Protein AF-A0A094K483-F1 (afdb_monomer_lite)

Foldseek 3Di:
DLLVVLVCQCPDPVCVVVCVPPDSVNSSLVSQLVVCVVVVHDSVVSPPDVVNVVVVVVVVVVVCVVPDDDPPHPPDDPPPDDDDPPPPPPPVPVVPPPPDPDD

Radius of gyration: 24.14 Å; chains: 1; bounding box: 48×32×63 Å

Secondary structure (DSSP, 8-state):
-HHHHHHHHHH-TTTHHHHTTS-HHHHHHHHHHHHHHHTT--HHHHHS-HHHHHHHHHHHHHHHHHH---TTSTT--SS------TTS-----TTS-------

Sequence (103 aa):
DCSLAAEQLKNSPRHKAYLEGVSLRQLQKLYSLLKGHLGGESLAESLENDKELAKRKSIMDELFEKNRKKKDDPDFIYDIEVEFPQDEQLESCGWDAESGEEI

InterPro domains:
  IPR029412 Centrosomal protein of 19kDa [PF14933] (49-96)
  IPR029412 Centrosomal protein of 19kDa [PTHR31539] (49-101)

Structure (mmCIF, N/CA/C/O backbone):
data_AF-A0A094K483-F1
#
_entry.id   AF-A0A094K483-F1
#
loop_
_atom_site.group_PDB
_atom_site.id
_atom_site.type_symbol
_atom_site.label_atom_id
_atom_site.label_alt_id
_atom_site.label_comp_id
_atom_site.label_asym_id
_atom_site.label_entity_id
_atom_site.label_seq_id
_atom_site.pdbx_PDB_ins_code
_atom_site.Cartn_x
_atom_site.Cartn_y
_atom_site.Cartn_z
_atom_site.occupancy
_atom_site.B_iso_or_equiv
_atom_site.auth_seq_id
_atom_site.auth_comp_id
_atom_site.auth_asym_id
_atom_site.auth_atom_id
_atom_site.pdbx_PDB_model_num
ATOM 1 N N . ASP A 1 1 ? 12.780 5.134 -8.750 1.00 79.88 1 ASP A N 1
ATOM 2 C CA . ASP A 1 1 ? 11.349 5.103 -9.120 1.00 79.88 1 ASP A CA 1
ATOM 3 C C . ASP A 1 1 ? 10.992 3.862 -9.913 1.00 79.88 1 ASP A C 1
ATOM 5 O O . ASP A 1 1 ? 11.651 3.558 -10.902 1.00 79.88 1 ASP A O 1
ATOM 9 N N . CYS A 1 2 ? 9.964 3.131 -9.472 1.00 81.12 2 CYS A N 1
ATOM 10 C CA . CYS A 1 2 ? 9.519 1.892 -10.124 1.00 81.12 2 CYS A CA 1
ATOM 11 C C . CYS A 1 2 ? 8.908 2.149 -11.514 1.00 81.12 2 CYS A C 1
ATOM 13 O O . CYS A 1 2 ? 8.956 1.286 -12.385 1.00 81.12 2 CYS A O 1
ATOM 15 N N . SER A 1 3 ? 8.367 3.350 -11.739 1.00 84.00 3 SER A N 1
ATOM 16 C CA . SER A 1 3 ? 7.829 3.796 -13.028 1.00 84.00 3 SER A CA 1
ATOM 17 C C . SER A 1 3 ? 8.908 3.911 -14.101 1.00 84.00 3 SER A C 1
ATOM 19 O O . SER A 1 3 ? 8.785 3.291 -15.153 1.00 84.00 3 SER A O 1
ATOM 21 N N . LEU A 1 4 ? 9.987 4.635 -13.800 1.00 88.25 4 LEU A N 1
ATOM 22 C CA . LEU A 1 4 ? 11.104 4.854 -14.716 1.00 88.25 4 LEU A CA 1
ATOM 23 C C . LEU A 1 4 ? 11.810 3.539 -15.073 1.00 88.25 4 LEU A C 1
ATOM 25 O O . LEU A 1 4 ? 12.097 3.282 -16.240 1.00 88.25 4 LEU A O 1
ATOM 29 N N . ALA A 1 5 ? 12.034 2.675 -14.079 1.00 86.50 5 ALA A N 1
ATOM 30 C CA . ALA A 1 5 ? 12.648 1.367 -14.298 1.00 86.50 5 ALA A CA 1
ATOM 31 C C . ALA A 1 5 ? 11.782 0.464 -15.198 1.00 86.50 5 ALA A C 1
ATOM 33 O O . ALA A 1 5 ? 12.297 -0.197 -16.102 1.00 86.50 5 ALA A O 1
ATOM 34 N N . ALA A 1 6 ? 10.459 0.474 -15.003 1.00 87.94 6 ALA A N 1
ATOM 35 C CA . ALA A 1 6 ? 9.526 -0.284 -15.834 1.00 87.94 6 ALA A CA 1
ATOM 36 C C . ALA A 1 6 ? 9.489 0.217 -17.290 1.00 87.94 6 ALA A C 1
ATOM 38 O O . ALA A 1 6 ? 9.433 -0.591 -18.219 1.00 87.94 6 ALA A O 1
ATOM 39 N N . GLU A 1 7 ? 9.554 1.533 -17.504 1.00 87.88 7 GLU A N 1
ATOM 40 C CA . GLU A 1 7 ? 9.608 2.128 -18.845 1.00 87.88 7 GLU A CA 1
ATOM 41 C C . GLU A 1 7 ? 10.913 1.796 -19.568 1.00 87.88 7 GLU A C 1
ATOM 43 O O . GLU A 1 7 ? 10.893 1.398 -20.733 1.00 87.88 7 GLU A O 1
ATOM 48 N N . GLN A 1 8 ? 12.048 1.896 -18.874 1.00 88.56 8 GLN A N 1
ATOM 49 C CA . GLN A 1 8 ? 13.355 1.527 -19.420 1.00 88.56 8 GLN A CA 1
ATOM 50 C C . GLN A 1 8 ? 13.399 0.051 -19.832 1.00 88.56 8 GLN A C 1
ATOM 52 O O . GLN A 1 8 ? 13.875 -0.276 -20.921 1.00 88.56 8 GLN A O 1
ATOM 57 N N . LEU A 1 9 ? 12.849 -0.840 -19.001 1.00 86.56 9 LEU A N 1
ATOM 58 C CA . LEU A 1 9 ? 12.783 -2.269 -19.296 1.00 86.56 9 LEU A CA 1
ATOM 59 C C . LEU A 1 9 ? 11.901 -2.557 -20.520 1.00 86.56 9 LEU A C 1
ATOM 61 O O . LEU A 1 9 ? 12.298 -3.328 -21.394 1.00 86.56 9 LEU A O 1
ATOM 65 N N . LYS A 1 10 ? 10.743 -1.891 -20.625 1.00 87.44 10 LYS A N 1
ATOM 66 C CA . LYS A 1 10 ? 9.816 -2.047 -21.755 1.00 87.44 10 LYS A CA 1
ATOM 67 C C . LYS A 1 10 ? 10.375 -1.498 -23.073 1.00 87.44 10 LYS A C 1
ATOM 69 O O . LYS A 1 10 ? 10.128 -2.072 -24.132 1.00 87.44 10 LYS A O 1
ATOM 74 N N . ASN A 1 11 ? 11.140 -0.410 -23.013 1.00 88.19 11 ASN A N 1
ATOM 75 C CA . ASN A 1 11 ? 11.717 0.246 -24.188 1.00 88.19 11 ASN A CA 1
ATOM 76 C C . ASN A 1 11 ? 13.062 -0.357 -24.633 1.00 88.19 11 ASN A C 1
ATOM 78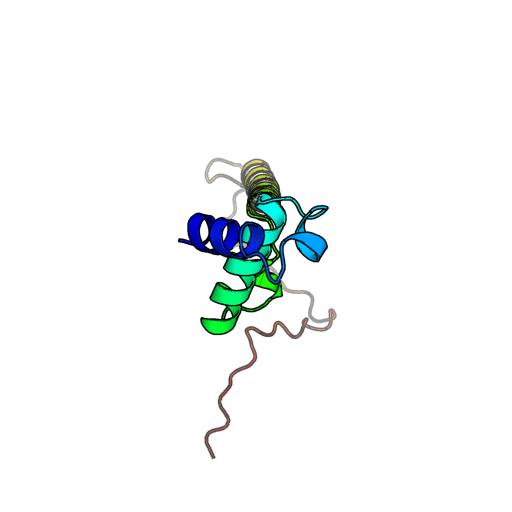 O O . ASN A 1 11 ? 13.554 -0.022 -25.712 1.00 88.19 11 ASN A O 1
ATOM 82 N N . SER A 1 12 ? 13.649 -1.264 -23.846 1.00 88.56 12 SER A N 1
ATOM 83 C CA . SER A 1 12 ? 14.914 -1.920 -24.181 1.00 88.56 12 SER A CA 1
ATOM 84 C C . SER A 1 12 ? 14.773 -2.844 -25.401 1.00 88.56 12 SER A C 1
ATOM 86 O O . SER A 1 12 ? 13.954 -3.768 -25.376 1.00 88.56 12 SER A O 1
ATOM 88 N N . PRO A 1 13 ? 15.604 -2.693 -26.452 1.00 87.75 13 PRO A N 1
ATOM 89 C CA . PRO A 1 13 ? 15.495 -3.483 -27.682 1.00 87.75 13 PRO A CA 1
ATOM 90 C C . PRO A 1 13 ? 15.714 -4.988 -27.463 1.00 87.75 13 PRO A C 1
ATOM 92 O O . PRO A 1 13 ? 15.233 -5.791 -28.256 1.00 87.75 13 PRO A O 1
ATOM 95 N N . ARG A 1 14 ? 16.382 -5.385 -26.369 1.00 86.81 14 ARG A N 1
ATOM 96 C CA . ARG A 1 14 ? 16.587 -6.797 -25.999 1.00 86.81 14 ARG A CA 1
ATOM 97 C C . ARG A 1 14 ? 15.311 -7.501 -25.540 1.00 86.81 14 ARG A C 1
ATOM 99 O O . ARG A 1 14 ? 15.182 -8.705 -25.737 1.00 86.81 14 ARG A O 1
ATOM 106 N N . HIS A 1 15 ? 14.399 -6.771 -24.901 1.00 84.81 15 HIS A N 1
ATOM 107 C CA . HIS A 1 15 ? 13.234 -7.350 -24.223 1.00 84.81 15 HIS A CA 1
ATOM 108 C C . HIS A 1 15 ? 11.904 -6.832 -24.782 1.00 84.81 15 HIS A C 1
ATOM 110 O O . HIS A 1 15 ? 10.857 -7.399 -24.486 1.00 84.81 15 HIS A O 1
ATOM 116 N N . LYS A 1 16 ? 11.941 -5.812 -25.650 1.00 85.56 16 LYS A N 1
ATOM 117 C CA . LYS A 1 16 ? 10.770 -5.178 -26.267 1.00 85.56 16 LYS A CA 1
ATOM 118 C C . LYS A 1 16 ? 9.835 -6.170 -26.964 1.00 85.56 16 LYS A C 1
ATOM 120 O O . LYS A 1 16 ? 8.633 -6.093 -26.747 1.00 85.56 16 LYS A O 1
ATOM 125 N N . ALA A 1 17 ? 10.376 -7.118 -27.733 1.00 87.62 17 ALA A N 1
ATOM 126 C CA . ALA A 1 17 ? 9.576 -8.139 -28.422 1.00 87.62 17 ALA A CA 1
ATOM 127 C C . ALA A 1 17 ? 8.818 -9.065 -27.450 1.00 87.62 17 ALA A C 1
ATOM 129 O O . ALA A 1 17 ? 7.720 -9.515 -27.746 1.00 87.62 17 ALA A O 1
ATOM 130 N N . TYR A 1 18 ? 9.379 -9.317 -26.264 1.00 86.88 18 TYR A N 1
ATOM 131 C CA . TYR A 1 18 ? 8.769 -10.174 -25.242 1.00 86.88 18 TYR A CA 1
ATOM 132 C C . TYR A 1 18 ? 7.820 -9.404 -24.310 1.00 86.88 18 TYR A C 1
ATOM 134 O O . TYR A 1 18 ? 6.944 -9.995 -23.685 1.00 86.88 18 TYR A O 1
ATOM 142 N N . LEU A 1 19 ? 7.985 -8.081 -24.210 1.00 87.88 19 LEU A N 1
ATOM 143 C CA . LEU A 1 19 ? 7.215 -7.200 -23.325 1.00 87.88 19 LEU A CA 1
ATOM 144 C C . LEU A 1 19 ? 6.101 -6.425 -24.045 1.00 87.88 19 LEU A C 1
ATOM 146 O O . LEU A 1 19 ? 5.426 -5.602 -23.423 1.00 87.88 19 LEU A O 1
ATOM 150 N N . GLU A 1 20 ? 5.881 -6.684 -25.334 1.00 87.00 20 GLU A N 1
ATOM 151 C CA . GLU A 1 20 ? 4.859 -6.015 -26.147 1.00 87.00 20 GLU A CA 1
ATOM 152 C C . GLU A 1 20 ? 3.442 -6.223 -25.582 1.00 87.00 20 GLU A C 1
ATOM 154 O O . GLU A 1 20 ? 2.690 -5.260 -25.428 1.00 87.00 20 GLU A O 1
ATOM 159 N N . GLY A 1 21 ? 3.121 -7.451 -25.158 1.00 87.06 21 GLY A N 1
ATOM 160 C CA . GLY A 1 21 ? 1.836 -7.799 -24.536 1.00 87.06 21 GLY A CA 1
ATOM 161 C C . GLY A 1 21 ? 1.717 -7.449 -23.047 1.00 87.06 21 GLY A C 1
ATOM 162 O O . GLY A 1 21 ? 0.645 -7.606 -22.465 1.00 87.06 21 GLY A O 1
ATOM 163 N N . VAL A 1 22 ? 2.791 -6.977 -22.408 1.00 88.19 22 VAL A N 1
ATOM 164 C CA . VAL A 1 22 ? 2.803 -6.688 -20.967 1.00 88.19 22 VAL A CA 1
ATOM 165 C C . VAL A 1 22 ? 2.470 -5.218 -20.729 1.00 88.19 22 VAL A C 1
ATOM 167 O O . VAL A 1 22 ? 3.124 -4.309 -21.253 1.00 88.19 22 VAL A O 1
ATOM 170 N N . SER A 1 23 ? 1.454 -4.940 -19.909 1.00 90.25 23 SER A N 1
ATOM 171 C CA . SER A 1 23 ? 1.116 -3.559 -19.555 1.00 90.25 23 SER A CA 1
ATOM 172 C C . SER A 1 23 ? 2.197 -2.938 -18.665 1.00 90.25 23 SER A C 1
ATOM 174 O O . SER A 1 23 ? 2.814 -3.609 -17.837 1.00 90.25 23 SER A O 1
ATOM 176 N N . LEU A 1 24 ? 2.400 -1.622 -18.783 1.00 88.69 24 LEU A N 1
ATOM 177 C CA . LEU A 1 24 ? 3.375 -0.913 -17.947 1.00 88.69 24 LEU A CA 1
ATOM 178 C C . LEU A 1 24 ? 3.052 -1.062 -16.449 1.00 88.69 24 LEU A C 1
ATOM 180 O O . LEU A 1 24 ? 3.958 -1.220 -15.639 1.00 88.69 24 LEU A O 1
ATOM 184 N N . ARG A 1 25 ? 1.761 -1.102 -16.089 1.00 87.62 25 ARG A N 1
ATOM 185 C CA . ARG A 1 25 ? 1.308 -1.323 -14.706 1.00 87.62 25 ARG A CA 1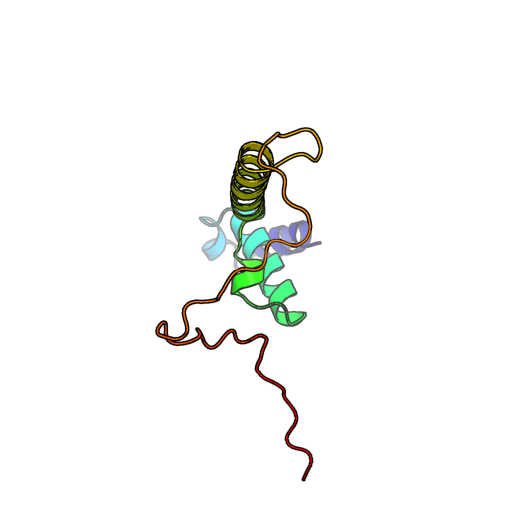
ATOM 186 C C . ARG A 1 25 ? 1.781 -2.660 -14.135 1.00 87.62 25 ARG A C 1
ATOM 188 O O . ARG A 1 25 ? 2.163 -2.712 -12.972 1.00 87.62 25 ARG A O 1
ATOM 195 N N . GLN A 1 26 ? 1.765 -3.732 -14.928 1.00 89.06 26 GLN A N 1
ATOM 196 C CA . GLN A 1 26 ? 2.241 -5.046 -14.480 1.00 89.06 26 GLN A CA 1
ATOM 197 C C . GLN A 1 26 ? 3.754 -5.042 -14.238 1.00 89.06 26 GLN A C 1
ATOM 199 O O . GLN A 1 26 ? 4.204 -5.555 -13.218 1.00 89.06 26 GLN A O 1
ATOM 204 N N . LEU A 1 27 ? 4.524 -4.405 -15.126 1.00 90.12 27 LEU A N 1
ATOM 205 C CA . LEU A 1 27 ? 5.973 -4.226 -14.967 1.00 90.12 27 LEU A CA 1
ATOM 206 C C . LEU A 1 27 ? 6.320 -3.391 -13.727 1.00 90.12 27 LEU A C 1
ATOM 208 O O . LEU A 1 27 ? 7.210 -3.758 -12.966 1.00 90.12 27 LEU A O 1
ATOM 212 N N . GLN A 1 28 ? 5.584 -2.305 -13.491 1.00 89.69 28 GLN A N 1
ATOM 213 C CA . GLN A 1 28 ? 5.724 -1.483 -12.288 1.00 89.69 28 GLN A CA 1
ATOM 214 C C . GLN A 1 28 ? 5.422 -2.284 -11.018 1.00 89.69 28 GLN A C 1
ATOM 216 O O . GLN A 1 28 ? 6.203 -2.230 -10.072 1.00 89.69 28 GLN A O 1
ATOM 221 N N . LYS A 1 29 ? 4.325 -3.059 -11.009 1.00 88.00 29 LYS A N 1
ATOM 222 C CA . LYS A 1 29 ? 3.950 -3.907 -9.868 1.00 88.00 29 LYS A CA 1
ATOM 223 C C . LYS A 1 29 ? 5.023 -4.956 -9.573 1.00 88.00 29 LYS A C 1
ATOM 225 O O . LYS A 1 29 ? 5.401 -5.120 -8.419 1.00 88.00 29 LYS A O 1
ATOM 230 N N . LEU A 1 30 ? 5.548 -5.614 -10.608 1.00 88.75 30 LEU A N 1
ATOM 231 C CA . LEU A 1 30 ? 6.633 -6.587 -10.476 1.00 88.75 30 LEU A CA 1
ATOM 232 C C . LEU A 1 30 ? 7.889 -5.941 -9.883 1.00 88.75 30 LEU A C 1
ATOM 234 O O . LEU A 1 30 ? 8.482 -6.495 -8.964 1.00 88.75 30 LEU A O 1
ATOM 238 N N . TYR A 1 31 ? 8.272 -4.758 -10.366 1.00 88.12 31 TYR A N 1
ATOM 239 C CA . TYR A 1 31 ? 9.446 -4.053 -9.856 1.00 88.12 31 TYR A CA 1
ATOM 240 C C . TYR A 1 31 ? 9.289 -3.642 -8.385 1.00 88.12 31 TYR A C 1
ATOM 242 O O . TYR A 1 31 ? 10.220 -3.814 -7.601 1.00 88.12 31 TYR A O 1
ATOM 250 N N . SER A 1 32 ? 8.120 -3.127 -7.993 1.00 86.12 32 SER A N 1
ATOM 251 C CA . SER A 1 32 ? 7.833 -2.799 -6.590 1.00 86.12 32 SER A CA 1
ATOM 252 C C . SER A 1 32 ? 7.933 -4.028 -5.687 1.00 86.12 32 SER A C 1
ATOM 254 O O . SER A 1 32 ? 8.576 -3.963 -4.647 1.00 86.12 32 SER A O 1
ATOM 256 N N . LEU A 1 33 ? 7.381 -5.156 -6.131 1.00 87.44 33 LEU A N 1
ATOM 257 C CA . LEU A 1 33 ? 7.396 -6.416 -5.392 1.00 87.44 33 LEU A CA 1
ATOM 258 C C . LEU A 1 33 ? 8.813 -6.996 -5.261 1.00 87.44 33 LEU A C 1
ATOM 260 O O . LEU A 1 33 ? 9.211 -7.431 -4.184 1.00 87.44 33 LEU A O 1
ATOM 264 N N . LEU A 1 34 ? 9.619 -6.934 -6.327 1.00 88.06 34 LEU A N 1
ATOM 265 C CA . LEU A 1 34 ? 11.027 -7.342 -6.284 1.00 88.06 34 LEU A CA 1
ATOM 266 C C . LEU A 1 34 ? 11.839 -6.460 -5.324 1.00 88.06 34 LEU A C 1
ATOM 268 O O . LEU A 1 34 ? 12.689 -6.957 -4.589 1.00 88.06 34 LEU A O 1
ATOM 272 N N . LYS A 1 35 ? 11.574 -5.150 -5.325 1.00 87.31 35 LYS A N 1
ATOM 273 C CA . LYS A 1 35 ? 12.224 -4.202 -4.418 1.00 87.31 35 LYS A CA 1
ATOM 274 C C . LYS A 1 35 ? 11.859 -4.477 -2.955 1.00 87.31 35 LYS A C 1
ATOM 276 O O . LYS A 1 35 ? 12.759 -4.442 -2.124 1.00 87.31 35 LYS A O 1
ATOM 281 N N . GLY A 1 36 ? 10.589 -4.765 -2.662 1.00 85.00 36 GLY A N 1
ATOM 282 C CA . GLY A 1 36 ? 10.131 -5.145 -1.320 1.00 85.00 36 GLY A CA 1
ATOM 283 C C . GLY A 1 36 ? 10.814 -6.419 -0.826 1.00 85.00 36 GLY A C 1
ATOM 284 O O . GLY A 1 36 ? 11.415 -6.425 0.244 1.00 85.00 36 GLY A O 1
ATOM 285 N N . HIS A 1 37 ? 10.868 -7.452 -1.671 1.00 84.62 37 HIS A N 1
ATOM 286 C CA . HIS A 1 37 ? 11.552 -8.705 -1.341 1.00 84.62 37 HIS A CA 1
ATOM 287 C C . HIS A 1 37 ? 13.055 -8.516 -1.073 1.00 84.62 37 HIS A C 1
ATOM 289 O O . HIS A 1 37 ? 13.613 -9.111 -0.156 1.00 84.62 37 HIS A O 1
ATOM 295 N N . LEU A 1 38 ? 13.738 -7.675 -1.857 1.00 87.06 38 LEU A N 1
ATOM 296 C CA . LEU A 1 38 ? 15.138 -7.313 -1.591 1.00 87.06 38 LEU A CA 1
ATOM 297 C C . LEU A 1 38 ? 15.308 -6.512 -0.287 1.00 87.06 38 LEU A C 1
ATOM 299 O O . LEU A 1 38 ? 16.397 -6.510 0.279 1.00 87.06 38 LEU A O 1
ATOM 303 N N . GLY A 1 39 ? 14.253 -5.841 0.176 1.00 85.62 39 GLY A N 1
ATOM 304 C CA . GLY A 1 39 ? 14.187 -5.136 1.457 1.00 85.62 39 GLY A CA 1
ATOM 305 C C . GLY A 1 39 ? 13.776 -6.011 2.645 1.00 85.62 39 GLY A C 1
ATOM 306 O O . GLY A 1 39 ? 13.721 -5.497 3.757 1.00 85.62 39 GLY A O 1
ATOM 307 N N . GLY A 1 40 ? 13.511 -7.304 2.431 1.00 84.62 40 GLY A N 1
ATOM 308 C CA . GLY A 1 40 ? 13.101 -8.240 3.480 1.00 84.62 40 GLY A CA 1
ATOM 309 C C . GLY A 1 40 ? 11.593 -8.305 3.738 1.00 84.62 40 GLY A C 1
ATOM 310 O O . GLY A 1 40 ? 11.183 -9.012 4.652 1.00 84.62 40 GLY A O 1
ATOM 311 N N . GLU A 1 41 ? 10.768 -7.616 2.945 1.00 79.69 41 GLU A N 1
ATOM 312 C CA . GLU A 1 41 ? 9.311 -7.773 3.003 1.00 79.69 41 GLU A CA 1
ATOM 313 C C . GLU A 1 41 ? 8.915 -9.144 2.448 1.00 79.69 41 GLU A C 1
ATOM 315 O O . GLU A 1 41 ? 9.452 -9.606 1.431 1.00 79.69 41 GLU A O 1
ATOM 320 N N . SER A 1 42 ? 7.948 -9.799 3.089 1.00 78.06 42 SER A N 1
ATOM 321 C CA . SER A 1 42 ? 7.441 -11.063 2.574 1.00 78.06 42 SER A CA 1
ATOM 322 C C . SER A 1 42 ? 6.639 -10.835 1.288 1.00 78.06 42 SER A C 1
ATOM 324 O O . SER A 1 42 ? 5.984 -9.811 1.072 1.00 78.06 42 SER A O 1
ATOM 326 N N . LEU A 1 43 ? 6.649 -11.835 0.405 1.00 71.81 43 LEU A N 1
ATOM 327 C CA . LEU A 1 43 ? 5.876 -11.790 -0.836 1.00 71.81 43 LEU A CA 1
ATOM 328 C C . LEU A 1 43 ? 4.366 -11.620 -0.574 1.00 71.81 43 LEU A C 1
ATOM 330 O O . LEU A 1 43 ? 3.672 -11.006 -1.383 1.00 71.81 43 LEU A O 1
ATOM 334 N N . ALA A 1 44 ? 3.873 -12.157 0.546 1.00 70.56 44 ALA A N 1
ATOM 335 C CA . ALA A 1 44 ? 2.480 -12.048 0.964 1.00 70.56 44 ALA A CA 1
ATOM 336 C C . ALA A 1 44 ? 2.098 -10.596 1.284 1.00 70.56 44 ALA A C 1
ATOM 338 O O . ALA A 1 44 ? 1.083 -10.117 0.782 1.00 70.56 44 ALA A O 1
ATOM 339 N N . GLU A 1 45 ? 2.950 -9.882 2.023 1.00 66.19 45 GLU A N 1
ATOM 340 C CA . GLU A 1 45 ? 2.743 -8.469 2.366 1.00 66.19 45 GLU A CA 1
ATOM 341 C C . GLU A 1 45 ? 2.773 -7.574 1.121 1.00 66.19 45 GLU A C 1
ATOM 343 O O . GLU A 1 45 ? 1.936 -6.691 0.968 1.00 66.19 45 GLU A O 1
ATOM 348 N N . SER A 1 46 ? 3.680 -7.838 0.176 1.00 65.44 46 SER A N 1
ATOM 349 C CA . SER A 1 46 ? 3.830 -7.010 -1.033 1.00 65.44 46 SER A CA 1
ATOM 350 C C . SER A 1 46 ? 2.784 -7.307 -2.131 1.00 65.44 46 SER A C 1
ATOM 352 O O . SER A 1 46 ? 2.563 -6.503 -3.044 1.00 65.44 46 SER A O 1
ATOM 354 N N . LEU A 1 47 ? 2.131 -8.477 -2.088 1.00 67.25 47 LEU A N 1
ATOM 355 C CA . LEU A 1 47 ? 1.053 -8.856 -3.016 1.00 67.25 47 LEU A CA 1
ATOM 356 C C . LEU A 1 47 ? -0.329 -8.386 -2.571 1.00 67.25 47 LEU A C 1
ATOM 358 O O . LEU A 1 47 ? -1.234 -8.315 -3.419 1.00 67.25 47 LEU A O 1
ATOM 362 N N . GLU A 1 48 ? -0.500 -8.079 -1.287 1.00 64.19 48 GLU A N 1
ATOM 363 C CA . GLU A 1 48 ? -1.756 -7.569 -0.770 1.00 64.19 48 GLU A CA 1
ATOM 364 C C . GLU A 1 48 ? -2.030 -6.206 -1.417 1.00 64.19 48 GLU A C 1
ATOM 366 O O . GLU A 1 48 ? -1.323 -5.224 -1.223 1.00 64.19 48 GLU A O 1
ATOM 371 N N . ASN A 1 49 ? -3.029 -6.146 -2.304 1.00 65.94 49 ASN A N 1
ATOM 372 C CA . ASN A 1 49 ? -3.406 -4.874 -2.910 1.00 65.94 49 ASN A CA 1
ATOM 373 C C . ASN A 1 49 ? -3.926 -3.971 -1.782 1.00 65.94 49 ASN A C 1
ATOM 375 O O . ASN A 1 49 ? -4.909 -4.344 -1.148 1.00 65.94 49 ASN A O 1
ATOM 379 N N . ASP A 1 50 ? -3.389 -2.759 -1.628 1.00 66.25 50 ASP A N 1
ATOM 380 C CA . ASP A 1 50 ? -3.848 -1.752 -0.648 1.00 66.25 50 ASP A CA 1
ATOM 381 C C . ASP A 1 50 ? -5.378 -1.600 -0.578 1.00 66.25 50 ASP A C 1
ATOM 383 O O . ASP A 1 50 ? -5.958 -1.316 0.465 1.00 66.25 50 ASP A O 1
ATOM 387 N N . LYS A 1 51 ? -6.062 -1.813 -1.709 1.00 71.88 51 LYS A N 1
ATOM 388 C CA . LYS A 1 51 ? -7.527 -1.781 -1.811 1.00 71.88 51 LYS A CA 1
ATOM 389 C C . LYS A 1 51 ? -8.216 -2.882 -1.012 1.00 71.88 51 LYS A C 1
ATOM 391 O O . LYS A 1 51 ? -9.303 -2.658 -0.497 1.00 71.88 51 LYS A O 1
ATOM 396 N N . GLU A 1 52 ? -7.635 -4.072 -0.977 1.00 75.06 52 GLU A N 1
ATOM 397 C CA . GLU A 1 52 ? -8.169 -5.206 -0.229 1.00 75.06 52 GLU A CA 1
ATOM 398 C C . GLU A 1 52 ? -7.925 -5.022 1.267 1.00 75.06 52 GLU A C 1
ATOM 400 O O . GLU A 1 52 ? -8.854 -5.179 2.056 1.00 75.06 52 GLU A O 1
ATOM 405 N N . LEU A 1 53 ? -6.731 -4.555 1.642 1.00 73.25 53 LEU A N 1
ATOM 406 C CA . LEU A 1 53 ? -6.425 -4.183 3.021 1.00 73.25 53 LEU A CA 1
ATOM 407 C C . LEU A 1 53 ? -7.368 -3.076 3.525 1.00 73.25 53 LEU A C 1
ATOM 409 O O . LEU A 1 53 ? -7.943 -3.186 4.607 1.00 73.25 53 LEU A O 1
ATOM 413 N N . ALA A 1 54 ? -7.619 -2.050 2.704 1.00 78.88 54 ALA A N 1
ATOM 414 C CA . ALA A 1 54 ? -8.555 -0.975 3.027 1.00 78.88 54 ALA A CA 1
ATOM 415 C C . ALA A 1 54 ? -10.003 -1.469 3.187 1.00 78.88 54 ALA A C 1
ATOM 417 O O . ALA A 1 54 ? -10.705 -1.021 4.091 1.00 78.88 54 ALA A O 1
ATOM 418 N N . LYS A 1 55 ? -10.456 -2.410 2.347 1.00 84.62 55 LYS A N 1
ATOM 419 C CA . LYS A 1 55 ? -11.790 -3.019 2.482 1.00 84.62 55 LYS A CA 1
ATOM 420 C C . LYS A 1 55 ? -11.914 -3.829 3.765 1.00 84.62 55 LYS A C 1
ATOM 422 O O . LYS A 1 55 ? -12.897 -3.665 4.480 1.00 84.62 55 LYS A O 1
ATOM 427 N N . ARG A 1 56 ? -10.927 -4.680 4.063 1.00 83.06 56 ARG A N 1
ATOM 428 C CA . ARG A 1 56 ? -10.915 -5.484 5.293 1.00 83.06 56 ARG A CA 1
ATOM 429 C C . ARG A 1 56 ? -10.941 -4.593 6.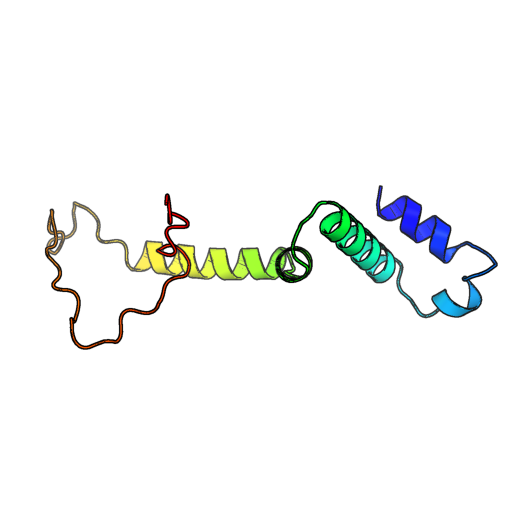529 1.00 83.06 56 ARG A C 1
ATOM 431 O O . ARG A 1 56 ? -11.758 -4.821 7.416 1.00 83.06 56 ARG A O 1
ATOM 438 N N . LYS A 1 57 ? -10.134 -3.528 6.532 1.00 88.75 57 LYS A N 1
ATOM 439 C CA . LYS A 1 57 ? -10.156 -2.512 7.588 1.00 88.75 57 LYS A CA 1
ATOM 440 C C . LYS A 1 57 ? -11.532 -1.854 7.720 1.00 88.75 57 LYS A C 1
ATOM 442 O O . LYS A 1 57 ? -12.063 -1.799 8.818 1.00 88.75 57 LYS A O 1
ATOM 447 N N . SER A 1 58 ? -12.140 -1.428 6.610 1.00 88.75 58 SER A N 1
ATOM 448 C CA . SER A 1 58 ? -13.478 -0.815 6.620 1.00 88.75 58 SER A CA 1
ATOM 449 C C . SER A 1 58 ? -14.537 -1.737 7.227 1.00 88.75 58 SER A C 1
ATOM 451 O O . SER A 1 58 ? -15.361 -1.285 8.013 1.00 88.75 58 SER A O 1
ATOM 453 N N . ILE A 1 59 ? -14.512 -3.030 6.888 1.00 89.12 59 ILE A N 1
ATOM 454 C CA . ILE A 1 59 ? -15.455 -4.020 7.430 1.00 89.12 59 ILE A CA 1
ATOM 455 C C . ILE A 1 59 ? -15.268 -4.171 8.944 1.00 89.12 59 ILE A C 1
ATOM 457 O O . ILE A 1 59 ? -16.248 -4.192 9.687 1.00 89.12 59 ILE A O 1
ATOM 461 N N . MET A 1 60 ? -14.018 -4.251 9.402 1.00 89.00 60 MET A N 1
ATOM 462 C CA . MET A 1 60 ? -13.690 -4.352 10.823 1.00 89.00 60 MET A CA 1
ATOM 463 C C . MET A 1 60 ? -14.136 -3.101 11.597 1.00 89.00 60 MET A C 1
ATOM 465 O O . MET A 1 60 ? -14.787 -3.233 12.631 1.00 89.00 60 MET A O 1
ATOM 469 N N . ASP A 1 61 ? -13.857 -1.904 11.073 1.00 89.12 61 ASP A N 1
ATOM 470 C CA . ASP A 1 61 ? -14.230 -0.629 11.699 1.00 89.12 61 ASP A CA 1
ATOM 471 C C . ASP A 1 61 ? -15.763 -0.477 11.789 1.00 89.12 61 ASP A C 1
ATOM 473 O O . ASP A 1 61 ? -16.302 -0.082 12.825 1.00 89.12 61 ASP A O 1
ATOM 477 N N . GLU A 1 62 ? -16.495 -0.852 10.733 1.00 91.06 62 GLU A N 1
ATOM 478 C CA . GLU A 1 62 ? -17.962 -0.848 10.740 1.00 91.06 62 GLU A CA 1
ATOM 479 C C . GLU A 1 62 ? -18.557 -1.825 11.759 1.00 91.06 62 GLU A C 1
ATOM 481 O O . GLU A 1 62 ? -19.546 -1.501 12.422 1.00 91.06 62 GLU A O 1
ATOM 486 N N . LEU A 1 63 ? -17.997 -3.033 11.863 1.00 88.62 63 LEU A N 1
ATOM 487 C CA . LEU A 1 63 ? -18.440 -4.027 12.840 1.00 88.62 63 LEU A CA 1
ATOM 488 C C . LEU A 1 63 ? -18.152 -3.558 14.263 1.00 88.62 63 LEU A C 1
ATOM 490 O O . LEU A 1 63 ? -19.010 -3.714 15.134 1.00 88.62 63 LEU A O 1
ATOM 494 N N . PHE A 1 64 ? -16.993 -2.945 14.488 1.00 87.25 64 PHE A N 1
ATOM 495 C CA . PHE A 1 64 ? -16.630 -2.385 15.781 1.00 87.25 64 PHE A CA 1
ATOM 496 C C . PHE A 1 64 ? -17.612 -1.292 16.209 1.00 87.25 64 PHE A C 1
ATOM 498 O O . PHE A 1 64 ? -18.184 -1.374 17.291 1.00 87.25 64 PHE A O 1
ATOM 505 N N . GLU A 1 65 ? -17.886 -0.308 15.351 1.00 85.69 65 GLU A N 1
ATOM 506 C CA . GLU A 1 65 ? -18.781 0.801 15.704 1.00 85.69 65 GLU A CA 1
ATOM 507 C C . GLU A 1 65 ? -20.229 0.355 15.949 1.00 85.69 65 GLU A C 1
ATOM 509 O O . GLU A 1 65 ? -20.900 0.910 16.821 1.00 85.69 65 GLU A O 1
ATOM 514 N N . LYS A 1 66 ? -20.707 -0.676 15.239 1.00 87.00 66 LYS A N 1
ATOM 515 C CA . LYS A 1 66 ? -22.045 -1.254 15.460 1.00 87.00 66 LYS A CA 1
ATOM 516 C C . LYS A 1 66 ? -22.148 -2.035 16.773 1.00 87.00 66 LYS A C 1
ATOM 518 O O . LYS A 1 66 ? -23.209 -2.022 17.386 1.00 87.00 66 LYS A O 1
ATOM 523 N N . ASN A 1 67 ? -21.076 -2.707 17.196 1.00 83.94 67 ASN A N 1
ATOM 524 C CA . ASN A 1 67 ? -21.062 -3.542 18.405 1.00 83.94 67 ASN A CA 1
ATOM 525 C C . ASN A 1 67 ? -20.463 -2.836 19.632 1.00 83.94 67 ASN A C 1
ATOM 527 O O . ASN A 1 67 ? -20.392 -3.421 20.714 1.00 83.94 67 ASN A O 1
ATOM 531 N N . ARG A 1 68 ? -20.022 -1.580 19.497 1.00 80.88 68 ARG A N 1
ATOM 532 C CA . ARG A 1 68 ? -19.428 -0.825 20.599 1.00 80.88 68 ARG A CA 1
ATOM 533 C C . ARG A 1 68 ? -20.479 -0.501 21.658 1.00 80.88 68 ARG A C 1
ATOM 535 O O . ARG A 1 68 ? -21.265 0.433 21.497 1.00 80.88 68 ARG A O 1
ATOM 542 N N . LYS A 1 69 ? -20.407 -1.196 22.794 1.00 80.69 69 LYS A N 1
ATOM 543 C CA . LYS A 1 69 ? -21.120 -0.811 24.016 1.00 80.69 69 LYS A CA 1
ATOM 544 C C . LYS A 1 69 ? -20.553 0.506 24.545 1.00 80.69 69 LYS A C 1
ATOM 546 O O . LYS A 1 69 ? -19.346 0.636 24.757 1.00 80.69 69 LYS A O 1
ATOM 551 N N . LYS A 1 70 ? -21.415 1.507 24.718 1.00 78.81 70 LYS A N 1
ATOM 552 C CA . LYS A 1 70 ? -21.034 2.820 25.260 1.00 78.81 70 LYS A CA 1
ATOM 553 C C . LYS A 1 70 ? -21.248 2.837 26.763 1.00 78.81 70 LYS A C 1
ATOM 555 O O . LYS A 1 70 ? -22.105 2.130 27.262 1.00 78.81 70 LYS A O 1
ATOM 560 N N . LYS A 1 71 ? -20.526 3.709 27.466 1.00 75.62 71 LYS A N 1
ATOM 561 C CA . LYS A 1 71 ? -20.660 3.890 28.922 1.00 75.62 71 LYS A CA 1
ATOM 562 C C . LYS A 1 71 ? -22.072 4.284 29.373 1.00 75.62 71 LYS A C 1
ATOM 564 O O . LYS A 1 71 ? -22.406 4.074 30.530 1.00 75.62 71 LYS A O 1
ATOM 569 N N . ASP A 1 72 ? -22.865 4.849 28.465 1.00 74.88 72 ASP A N 1
ATOM 570 C CA . ASP A 1 72 ? -24.251 5.263 28.705 1.00 74.88 72 ASP A CA 1
ATOM 571 C C . ASP A 1 72 ? -25.274 4.150 28.399 1.00 74.88 72 ASP A C 1
ATOM 573 O O . ASP A 1 72 ? -26.478 4.365 28.536 1.00 74.88 72 ASP A O 1
ATOM 577 N N . ASP A 1 73 ? -24.817 2.984 27.931 1.00 81.06 73 ASP A N 1
ATOM 578 C CA . ASP A 1 73 ? -25.672 1.839 27.630 1.00 81.06 73 ASP A CA 1
ATOM 579 C C . ASP A 1 73 ? -26.043 1.113 28.938 1.00 81.06 73 ASP A C 1
ATOM 581 O O . ASP A 1 73 ? -25.149 0.837 29.743 1.00 81.06 73 ASP A O 1
ATOM 585 N N . PRO A 1 74 ? -27.326 0.802 29.192 1.00 78.50 74 PRO A N 1
ATOM 586 C CA . PRO A 1 74 ? -27.753 0.107 30.409 1.00 78.50 74 PRO A CA 1
ATOM 587 C C . PRO A 1 74 ? -27.072 -1.254 30.635 1.00 78.50 74 PRO A C 1
ATOM 589 O O . PRO A 1 74 ? -26.938 -1.662 31.786 1.00 78.50 74 PRO A O 1
ATOM 592 N N . ASP A 1 75 ? -26.595 -1.916 29.575 1.00 75.00 75 ASP A N 1
ATOM 593 C CA . ASP A 1 75 ? -25.861 -3.193 29.641 1.00 75.00 75 ASP A CA 1
ATOM 594 C C . ASP A 1 75 ? -24.326 -3.013 29.645 1.00 75.00 75 ASP A C 1
ATOM 596 O O . ASP A 1 75 ? -23.568 -3.970 29.419 1.00 75.00 75 ASP A O 1
ATOM 600 N N . PHE A 1 76 ? -23.838 -1.783 29.833 1.00 77.69 76 PHE A N 1
ATOM 601 C CA . PHE A 1 76 ? -22.413 -1.501 29.962 1.00 77.69 76 PHE A CA 1
ATOM 602 C C . PHE A 1 76 ? -21.920 -1.890 31.354 1.00 77.69 76 PHE A C 1
ATOM 604 O O . PHE A 1 76 ? -22.253 -1.264 32.359 1.00 77.69 76 PHE A O 1
ATOM 611 N N . ILE A 1 77 ? -21.077 -2.915 31.402 1.00 78.69 77 ILE A N 1
ATOM 612 C CA . ILE A 1 77 ? -20.459 -3.407 32.630 1.00 78.69 77 ILE A CA 1
ATOM 613 C C . ILE A 1 77 ? -18.970 -3.065 32.561 1.00 78.69 77 ILE A C 1
ATOM 615 O O . ILE A 1 77 ? -18.303 -3.374 31.572 1.00 78.69 77 ILE A O 1
ATOM 619 N N . TYR A 1 78 ? -18.461 -2.395 33.597 1.00 70.69 78 TYR A N 1
ATOM 620 C CA . TYR A 1 78 ? -17.019 -2.257 33.796 1.00 70.69 78 TYR A CA 1
ATOM 621 C C . TYR A 1 78 ? -16.465 -3.595 34.294 1.00 70.69 78 TYR A C 1
ATOM 623 O O . TYR A 1 78 ? -17.102 -4.232 35.127 1.00 70.69 78 TYR A O 1
ATOM 631 N N . ASP A 1 79 ? -15.304 -3.993 33.772 1.00 73.56 79 ASP A N 1
ATOM 632 C CA . ASP A 1 79 ? -14.601 -5.229 34.137 1.00 73.56 79 ASP A CA 1
ATOM 633 C C . ASP A 1 79 ? -15.440 -6.497 33.895 1.00 73.56 79 ASP A C 1
ATOM 635 O O . ASP A 1 79 ? -15.772 -7.248 34.808 1.00 73.56 79 ASP A O 1
ATOM 639 N N . ILE A 1 80 ? -15.806 -6.730 32.626 1.00 77.69 80 ILE A N 1
ATOM 640 C CA . ILE A 1 80 ? -16.465 -7.975 32.209 1.00 77.69 80 ILE A CA 1
ATOM 641 C C . ILE A 1 80 ? -15.470 -9.128 32.378 1.00 77.69 80 ILE A C 1
ATOM 643 O O . ILE A 1 80 ? -14.591 -9.329 31.540 1.00 77.69 80 ILE A O 1
ATOM 647 N N . GLU A 1 81 ? -15.627 -9.891 33.454 1.00 74.69 81 GLU A N 1
ATOM 648 C CA . GLU A 1 81 ? -14.954 -11.173 33.625 1.00 74.69 81 GLU A CA 1
ATOM 649 C C . GLU A 1 81 ? -15.580 -12.185 32.656 1.00 74.69 81 GLU A C 1
ATOM 651 O O . GLU A 1 81 ? -16.777 -12.473 32.713 1.00 74.69 81 GLU A O 1
ATOM 656 N N . VAL A 1 82 ? -14.777 -12.689 31.720 1.00 74.81 82 VAL A N 1
ATOM 657 C CA . VAL A 1 82 ? -15.179 -13.732 30.772 1.00 74.81 82 VAL A CA 1
ATOM 658 C C . VAL A 1 82 ? -14.316 -14.955 31.039 1.00 74.81 82 VAL A C 1
ATOM 660 O O . VAL A 1 82 ? -13.090 -14.882 30.961 1.00 74.81 82 VAL A O 1
ATOM 663 N N . GLU A 1 83 ? -14.953 -16.082 31.343 1.00 77.75 83 GLU A N 1
ATOM 664 C CA . GLU A 1 83 ? -14.274 -17.374 31.373 1.00 77.75 83 GLU A CA 1
ATOM 665 C C . GLU A 1 83 ? -14.033 -17.833 29.937 1.00 77.75 83 GLU A C 1
ATOM 667 O O . GLU A 1 83 ? -14.966 -18.074 29.169 1.00 77.75 83 GLU A O 1
ATOM 672 N N . PHE A 1 84 ? -12.759 -17.917 29.560 1.00 73.81 84 PHE A N 1
ATOM 673 C CA . PHE A 1 84 ? -12.367 -18.480 28.278 1.00 73.81 84 PHE A CA 1
ATOM 674 C C . PHE A 1 84 ? -12.658 -19.986 28.293 1.00 73.81 84 PHE A C 1
ATOM 676 O O . PHE A 1 84 ? -12.266 -20.660 29.253 1.00 73.81 84 PHE A O 1
ATOM 683 N N . PRO A 1 85 ? -13.340 -20.534 27.271 1.00 80.94 85 PRO A N 1
ATOM 684 C CA . PRO A 1 85 ? -13.598 -21.965 27.198 1.00 80.94 85 PRO A CA 1
ATOM 685 C C . PRO A 1 85 ? -12.266 -22.724 27.201 1.00 80.94 85 PRO A C 1
ATOM 687 O O . PRO A 1 85 ? -11.441 -22.561 26.309 1.00 80.94 85 PRO A O 1
ATOM 690 N N . GLN A 1 86 ? -12.051 -23.543 28.231 1.00 67.50 86 GLN A N 1
ATOM 691 C CA . GLN A 1 86 ? -10.807 -24.303 28.426 1.00 67.50 86 GLN A CA 1
ATOM 692 C C . GLN A 1 86 ? -10.703 -25.518 27.487 1.00 67.50 86 GLN A C 1
ATOM 694 O O . GLN A 1 86 ? -9.624 -26.084 27.329 1.00 67.50 86 GLN A O 1
ATOM 699 N N . ASP A 1 87 ? -11.825 -25.910 26.874 1.00 66.12 87 ASP A N 1
ATOM 700 C CA . ASP A 1 87 ? -11.961 -27.121 26.058 1.00 66.12 87 ASP A CA 1
ATOM 701 C C . ASP A 1 87 ? -11.678 -26.893 24.563 1.00 66.12 87 ASP A C 1
ATOM 703 O O . ASP A 1 87 ? -11.534 -27.855 23.804 1.00 66.12 87 ASP A O 1
ATOM 707 N N . GLU A 1 88 ? -11.597 -25.637 24.114 1.00 62.19 88 GLU A N 1
ATOM 708 C CA . GLU A 1 88 ? -11.117 -25.329 22.768 1.00 62.19 88 GLU A CA 1
ATOM 709 C C . GLU A 1 88 ? -9.592 -25.415 22.788 1.00 62.19 88 GLU A C 1
ATOM 711 O O . GLU A 1 88 ? -8.944 -24.804 23.638 1.00 62.19 88 GLU A O 1
ATOM 716 N N . GLN A 1 89 ? -9.007 -26.212 21.882 1.00 60.06 89 GLN A N 1
ATOM 717 C CA . GLN A 1 89 ? -7.559 -26.209 21.674 1.00 60.06 89 GLN A CA 1
ATOM 718 C C . GLN A 1 89 ? -7.142 -24.756 21.487 1.00 60.06 89 GLN A C 1
ATOM 720 O O . GLN A 1 89 ? -7.463 -24.181 20.449 1.00 60.06 89 GLN A O 1
ATOM 725 N N . LEU A 1 90 ? -6.467 -24.184 22.494 1.00 62.41 90 LEU A N 1
ATOM 726 C CA . LEU A 1 90 ? -5.840 -22.874 22.394 1.00 62.41 90 LEU A CA 1
ATOM 727 C C . LEU A 1 90 ? -5.108 -22.863 21.059 1.00 62.41 90 LEU A C 1
ATOM 729 O O . LEU A 1 90 ? -4.173 -23.646 20.856 1.00 62.41 90 LEU A O 1
ATOM 733 N N . GLU A 1 91 ? -5.603 -22.058 20.119 1.00 61.56 91 GLU A N 1
ATOM 734 C CA . GLU A 1 91 ? -4.936 -21.919 18.840 1.00 61.56 91 GLU A CA 1
ATOM 735 C C . GLU A 1 91 ? -3.513 -21.493 19.168 1.00 61.56 91 GLU A C 1
ATOM 737 O O . GLU A 1 91 ? -3.305 -20.589 19.982 1.00 61.56 91 GLU A O 1
ATOM 742 N N . SER A 1 92 ? -2.524 -22.185 18.601 1.00 57.06 92 SER A N 1
ATOM 743 C CA . SER A 1 92 ? -1.132 -21.792 18.761 1.00 57.06 92 SER A CA 1
ATOM 744 C C . SER A 1 92 ? -0.941 -20.485 17.993 1.00 57.06 92 SER A C 1
ATOM 746 O O . SER A 1 92 ? -0.482 -20.469 16.848 1.00 57.06 92 SER A O 1
ATOM 748 N N . CYS A 1 93 ? -1.384 -19.383 18.591 1.00 48.50 93 CYS A N 1
ATOM 749 C CA . CYS A 1 93 ? -1.127 -18.041 18.135 1.00 48.50 93 CYS A CA 1
ATOM 750 C C . CYS A 1 93 ? 0.390 -17.922 18.061 1.00 48.50 93 CYS A C 1
ATOM 752 O O . CYS A 1 93 ? 1.068 -17.959 19.081 1.00 48.50 93 CYS A O 1
ATOM 754 N N . GLY A 1 94 ? 0.938 -17.766 16.855 1.00 56.28 94 GLY A N 1
ATOM 755 C CA . GLY A 1 94 ? 2.383 -17.598 16.642 1.00 56.28 94 GLY A CA 1
ATOM 756 C C . GLY A 1 94 ? 2.988 -16.358 17.322 1.00 56.28 94 GLY A C 1
ATOM 757 O O . GLY A 1 94 ? 4.170 -16.093 17.153 1.00 56.28 94 GLY A O 1
ATOM 758 N N . TRP A 1 95 ? 2.176 -15.604 18.066 1.00 66.69 95 TRP A N 1
ATOM 759 C CA . TRP A 1 95 ? 2.560 -14.509 18.950 1.00 66.69 95 TRP A CA 1
ATOM 760 C C . TRP A 1 95 ? 3.035 -14.979 20.336 1.00 66.69 95 TRP A C 1
ATOM 762 O O . TRP A 1 95 ? 3.857 -14.290 20.926 1.00 66.69 95 TRP A O 1
ATOM 772 N N . ASP A 1 96 ? 2.593 -16.150 20.813 1.00 55.09 96 ASP A N 1
ATOM 773 C CA . ASP A 1 96 ? 3.054 -16.768 22.074 1.00 55.09 96 ASP A CA 1
ATOM 774 C C . ASP A 1 96 ? 4.298 -17.652 21.877 1.00 55.09 96 ASP A C 1
ATOM 776 O O . ASP A 1 96 ? 4.734 -18.356 22.789 1.00 55.09 96 ASP A O 1
ATOM 780 N N . ALA A 1 97 ? 4.895 -17.634 20.681 1.00 61.12 97 ALA A N 1
ATOM 781 C CA . ALA A 1 97 ? 6.193 -18.250 20.453 1.00 61.12 97 ALA A CA 1
ATOM 782 C C . ALA A 1 97 ? 7.278 -17.381 21.107 1.00 61.12 97 ALA A 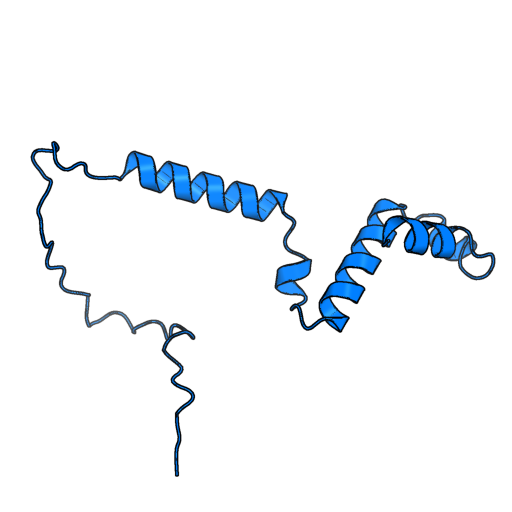C 1
ATOM 784 O O . ALA A 1 97 ? 7.967 -16.604 20.446 1.00 61.12 97 ALA A O 1
ATOM 785 N N . GLU A 1 98 ? 7.410 -17.507 22.427 1.00 58.19 98 GLU A N 1
ATOM 786 C CA . GLU A 1 98 ? 8.567 -17.041 23.177 1.00 58.19 98 GLU A CA 1
ATOM 787 C C . GLU A 1 98 ? 9.816 -17.714 22.595 1.00 58.19 98 GLU A C 1
ATOM 789 O O . GLU A 1 98 ? 10.129 -18.876 22.856 1.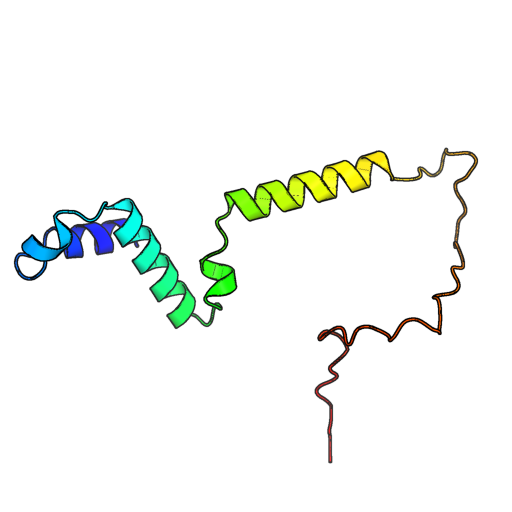00 58.19 98 GLU A O 1
ATOM 794 N N . SER A 1 99 ? 10.538 -16.983 21.748 1.00 60.50 99 SER A N 1
ATOM 795 C CA . SER A 1 99 ? 11.920 -17.303 21.420 1.00 60.50 99 SER A CA 1
ATOM 796 C C . SER A 1 99 ? 12.762 -17.041 22.672 1.00 60.50 99 SER A C 1
ATOM 798 O O . SER A 1 99 ? 13.274 -15.937 22.852 1.00 60.50 99 SER A O 1
ATOM 800 N N . GLY A 1 100 ? 12.846 -18.026 23.563 1.00 58.09 100 GLY A N 1
ATOM 801 C CA . GLY A 1 100 ? 13.474 -17.871 24.875 1.00 58.09 100 GLY A CA 1
ATOM 802 C C . GLY A 1 100 ? 14.009 -19.174 25.464 1.00 58.09 100 GLY A C 1
ATOM 803 O O . GLY A 1 100 ? 13.809 -19.433 26.643 1.00 58.09 100 GLY A O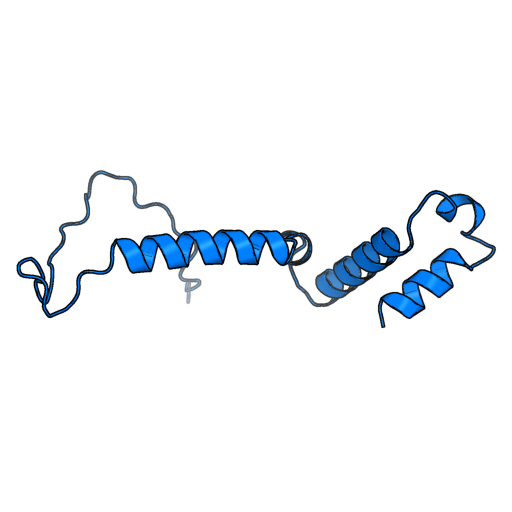 1
ATOM 804 N N . GLU A 1 101 ? 14.700 -20.001 24.674 1.00 53.84 101 GLU A N 1
ATOM 805 C CA . GLU A 1 101 ? 15.645 -20.973 25.245 1.00 53.84 101 GLU A CA 1
ATOM 806 C C . GLU A 1 101 ? 16.989 -20.264 25.489 1.00 53.84 101 GLU A C 1
ATOM 808 O O . GLU A 1 101 ? 17.865 -20.234 24.625 1.00 53.84 101 GLU A O 1
ATOM 813 N N . GLU A 1 102 ? 17.142 -19.660 26.671 1.00 51.44 102 GLU A N 1
ATOM 814 C CA . GLU A 1 102 ? 18.464 -19.458 27.270 1.00 51.44 102 GLU A CA 1
ATOM 815 C C . GLU A 1 102 ? 18.890 -20.779 27.937 1.00 51.44 102 GLU A C 1
ATOM 817 O O . GLU A 1 102 ? 18.278 -21.212 28.917 1.00 51.44 102 GLU A O 1
ATOM 822 N N . ILE A 1 103 ? 19.929 -21.425 27.393 1.00 45.12 103 ILE A N 1
ATOM 823 C CA . ILE A 1 103 ? 20.733 -22.465 28.062 1.00 45.12 103 ILE A CA 1
ATOM 824 C C . ILE A 1 103 ? 22.142 -21.915 28.266 1.00 45.12 103 ILE A C 1
ATOM 826 O O . ILE A 1 103 ? 22.708 -21.390 27.279 1.00 45.12 103 ILE A O 1
#

pLDDT: mean 78.14, std 11.4, range [45.12, 91.06]

Organism: Antrostomus carolinensis (NCBI:txid279965)